Protein AF-A0A011Q052-F1 (afdb_monomer)

InterPro domains:
  IPR058807 ScoMcrA-like, N-terminal head domain [PF26345] (6-67)

Foldseek 3Di:
DDLVPLPDVVLLVVLVVVCVVVDPVVLCVVQVHDDADDDWDADPVPRDTHRPVSSSQSSVCVVCVVDPGDD

Structure (mmCIF, N/CA/C/O backbone):
data_AF-A0A011Q052-F1
#
_entry.id   AF-A0A011Q052-F1
#
loop_
_atom_site.group_PDB
_atom_site.id
_atom_site.type_symbol
_atom_site.label_atom_id
_atom_site.label_alt_id
_atom_site.label_comp_id
_atom_site.label_asym_id
_atom_site.label_entity_id
_atom_site.label_seq_id
_atom_site.pdbx_PDB_ins_code
_atom_site.Cartn_x
_atom_site.Cartn_y
_atom_site.Cartn_z
_atom_site.occupancy
_atom_site.B_iso_or_equiv
_atom_site.auth_seq_id
_atom_site.auth_comp_id
_atom_site.auth_asym_id
_atom_site.auth_atom_id
_atom_site.pdbx_PDB_model_num
ATOM 1 N N . MET A 1 1 ? 16.283 -13.240 -0.660 1.00 50.25 1 MET A N 1
ATOM 2 C CA . MET A 1 1 ? 16.106 -11.850 -1.137 1.00 50.25 1 MET A CA 1
ATOM 3 C C . MET A 1 1 ? 15.677 -10.998 0.045 1.00 50.25 1 MET A C 1
ATOM 5 O O . MET A 1 1 ? 14.984 -11.530 0.907 1.00 50.25 1 MET A O 1
ATOM 9 N N . SER A 1 2 ? 16.165 -9.759 0.153 1.00 60.53 2 SER A N 1
ATOM 10 C CA . SER A 1 2 ? 16.048 -8.945 1.371 1.00 60.53 2 SER A CA 1
ATOM 11 C C . SER A 1 2 ? 15.183 -7.713 1.129 1.00 60.53 2 SER A C 1
ATOM 13 O O . SER A 1 2 ? 15.241 -7.089 0.077 1.00 60.53 2 SER A O 1
ATOM 15 N N . ILE A 1 3 ? 14.431 -7.303 2.149 1.00 60.56 3 ILE A N 1
ATOM 16 C CA . ILE A 1 3 ? 13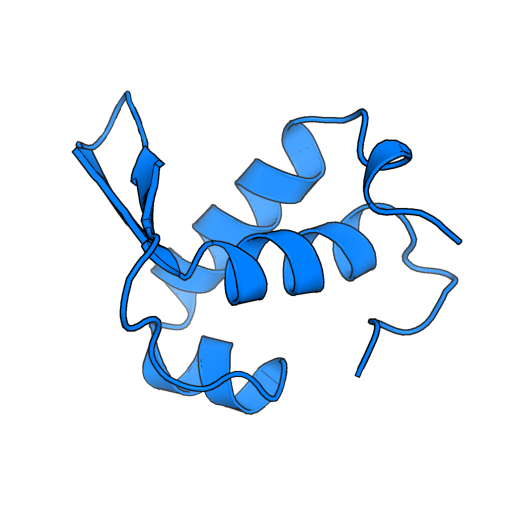.644 -6.058 2.148 1.00 60.56 3 ILE A CA 1
ATOM 17 C C . ILE A 1 3 ? 14.511 -4.809 1.885 1.00 60.56 3 ILE A C 1
ATOM 19 O O . ILE A 1 3 ? 13.998 -3.762 1.504 1.00 60.56 3 ILE A O 1
ATOM 23 N N . GLN A 1 4 ? 15.830 -4.932 2.074 1.00 65.06 4 GLN A N 1
ATOM 24 C CA . GLN A 1 4 ? 16.830 -3.886 1.842 1.00 65.06 4 GLN A CA 1
ATOM 25 C C . GLN A 1 4 ? 16.980 -3.492 0.360 1.00 65.06 4 GLN A C 1
ATOM 27 O O . GLN A 1 4 ? 17.604 -2.473 0.063 1.00 65.06 4 GLN A O 1
ATOM 32 N N . ASP A 1 5 ? 16.415 -4.276 -0.561 1.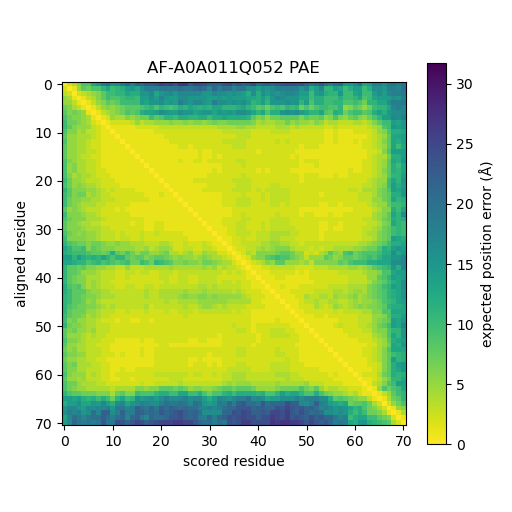00 64.88 5 ASP A N 1
ATOM 33 C CA . ASP A 1 5 ? 16.518 -4.032 -2.001 1.00 64.88 5 ASP A CA 1
ATOM 34 C C . ASP A 1 5 ? 15.454 -3.046 -2.522 1.00 64.88 5 ASP A C 1
ATOM 36 O O . ASP A 1 5 ? 15.609 -2.501 -3.616 1.00 64.88 5 ASP A O 1
ATOM 40 N N . ILE A 1 6 ? 14.414 -2.732 -1.732 1.00 68.38 6 ILE A N 1
ATOM 41 C CA . ILE A 1 6 ? 13.456 -1.661 -2.057 1.00 68.38 6 ILE A CA 1
ATOM 42 C C . ILE A 1 6 ? 14.151 -0.312 -1.826 1.00 68.38 6 ILE A C 1
ATOM 44 O O . ILE A 1 6 ? 14.086 0.273 -0.745 1.00 68.38 6 ILE A O 1
ATOM 48 N N . ARG A 1 7 ? 14.864 0.167 -2.849 1.00 71.00 7 ARG A N 1
ATOM 49 C CA . ARG A 1 7 ? 15.574 1.458 -2.830 1.00 71.00 7 ARG A CA 1
ATOM 50 C C . ARG A 1 7 ? 14.796 2.591 -3.487 1.00 71.00 7 ARG A C 1
ATOM 52 O O . ARG A 1 7 ? 15.166 3.746 -3.303 1.00 71.00 7 ARG A O 1
ATOM 59 N N . ASP A 1 8 ? 13.740 2.270 -4.232 1.00 76.00 8 ASP A N 1
ATOM 60 C CA . ASP A 1 8 ? 12.911 3.254 -4.921 1.00 76.00 8 ASP A CA 1
ATOM 61 C C . ASP A 1 8 ? 11.657 3.608 -4.093 1.00 76.00 8 ASP A C 1
ATOM 63 O O . ASP A 1 8 ? 10.770 2.761 -3.916 1.00 76.00 8 ASP A O 1
ATOM 67 N N . PRO A 1 9 ? 11.531 4.858 -3.604 1.00 84.62 9 PRO A N 1
ATOM 68 C CA . PRO A 1 9 ? 10.328 5.334 -2.926 1.00 84.62 9 PRO A CA 1
ATOM 69 C C . PRO A 1 9 ? 9.062 5.266 -3.792 1.00 84.62 9 PRO A C 1
ATOM 71 O O . PRO A 1 9 ? 7.955 5.251 -3.248 1.00 84.62 9 PRO A O 1
ATOM 74 N N . ALA A 1 10 ? 9.191 5.228 -5.124 1.00 89.12 10 ALA A N 1
ATOM 75 C CA . ALA A 1 10 ? 8.056 5.159 -6.037 1.00 89.12 10 ALA A CA 1
ATOM 76 C C . ALA A 1 10 ? 7.218 3.890 -5.829 1.00 89.12 10 ALA A C 1
ATOM 78 O O . ALA A 1 10 ? 5.993 3.969 -5.867 1.00 89.12 10 ALA A O 1
ATOM 79 N N . ALA A 1 11 ? 7.851 2.754 -5.522 1.00 90.75 11 ALA A N 1
ATOM 80 C CA . ALA A 1 11 ? 7.150 1.496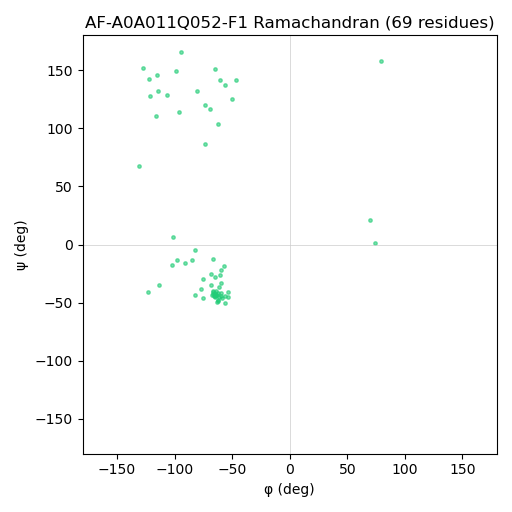 -5.270 1.00 90.75 11 ALA A CA 1
ATOM 81 C C . ALA A 1 11 ? 6.296 1.549 -3.990 1.00 90.75 11 ALA A C 1
ATOM 83 O O . ALA A 1 11 ? 5.153 1.090 -3.970 1.00 90.75 11 ALA A O 1
ATOM 84 N N . ILE A 1 12 ? 6.824 2.169 -2.928 1.00 91.81 12 ILE A N 1
ATOM 85 C CA . ILE A 1 12 ? 6.085 2.395 -1.676 1.00 91.81 12 ILE A CA 1
ATOM 86 C C . ILE A 1 12 ? 4.904 3.334 -1.925 1.00 91.81 12 ILE A C 1
ATOM 88 O O . ILE A 1 12 ? 3.795 3.066 -1.465 1.00 91.81 12 ILE A O 1
ATOM 92 N N . ARG A 1 13 ? 5.119 4.404 -2.698 1.00 92.69 13 ARG A N 1
ATOM 93 C CA . ARG A 1 13 ? 4.058 5.352 -3.044 1.00 92.69 13 ARG A CA 1
ATOM 94 C C . ARG A 1 13 ? 2.957 4.705 -3.884 1.00 92.69 13 ARG A C 1
ATOM 96 O O . ARG A 1 13 ? 1.791 4.883 -3.556 1.00 92.69 13 ARG A O 1
ATOM 103 N N . ALA A 1 14 ? 3.310 3.893 -4.879 1.00 93.94 14 ALA A N 1
ATOM 104 C CA . ALA A 1 14 ? 2.343 3.146 -5.683 1.00 93.94 14 ALA A CA 1
ATOM 105 C C . ALA A 1 14 ? 1.487 2.199 -4.822 1.00 93.94 14 ALA A C 1
ATOM 107 O O . ALA A 1 14 ? 0.269 2.142 -4.983 1.00 93.94 14 ALA A O 1
ATOM 108 N N . ALA A 1 15 ? 2.097 1.512 -3.850 1.00 95.06 15 ALA A N 1
ATOM 109 C CA . ALA A 1 15 ? 1.366 0.670 -2.907 1.00 95.06 15 ALA A CA 1
ATOM 110 C C . ALA A 1 15 ? 0.403 1.471 -2.010 1.00 95.06 15 ALA A C 1
ATOM 112 O O . ALA A 1 15 ? -0.716 1.023 -1.753 1.00 95.06 15 ALA A O 1
ATOM 113 N N . MET A 1 16 ? 0.806 2.659 -1.548 1.00 95.62 16 MET A N 1
ATOM 114 C CA . MET A 1 16 ? -0.063 3.552 -0.768 1.00 95.62 16 MET A CA 1
ATOM 115 C C . MET A 1 16 ? -1.227 4.093 -1.610 1.00 95.62 16 MET A C 1
ATOM 117 O O . MET A 1 16 ? -2.369 4.074 -1.153 1.00 95.62 16 MET A O 1
ATOM 121 N N . GLU A 1 17 ? -0.964 4.499 -2.854 1.00 95.81 17 GLU A N 1
ATOM 122 C CA . GLU A 1 17 ? -1.985 4.955 -3.804 1.00 95.81 17 GLU A CA 1
ATOM 123 C C . GLU A 1 17 ? -2.987 3.844 -4.135 1.00 95.81 17 GLU A C 1
ATOM 125 O O . GLU A 1 17 ? -4.197 4.086 -4.159 1.00 95.81 17 GLU A O 1
ATOM 130 N N . GLU A 1 18 ? -2.522 2.605 -4.341 1.00 96.75 18 GLU A N 1
ATOM 131 C CA . GLU A 1 18 ? -3.431 1.477 -4.518 1.00 96.75 18 GLU A CA 1
ATOM 132 C C . GLU A 1 18 ? -4.285 1.258 -3.270 1.00 96.75 18 GLU A C 1
ATOM 134 O O . GLU A 1 18 ? -5.503 1.151 -3.402 1.00 96.75 18 GLU A O 1
ATOM 139 N N . TYR A 1 19 ? -3.677 1.224 -2.080 1.00 96.75 19 TYR A N 1
ATOM 140 C CA . TYR A 1 19 ? -4.399 1.056 -0.818 1.00 96.75 19 TYR A CA 1
ATOM 141 C C . TYR A 1 19 ? -5.520 2.090 -0.663 1.00 96.75 19 TYR A C 1
ATOM 143 O O . TYR A 1 19 ? -6.643 1.738 -0.294 1.00 96.75 19 TYR A O 1
ATOM 151 N N . ASP A 1 20 ? -5.232 3.354 -0.973 1.00 96.19 20 ASP A N 1
ATOM 152 C CA . ASP A 1 20 ? -6.204 4.442 -0.897 1.00 96.19 20 ASP A CA 1
ATOM 153 C C . ASP A 1 20 ? -7.313 4.314 -1.953 1.00 96.19 20 ASP A C 1
ATOM 155 O O . ASP A 1 20 ? -8.468 4.633 -1.669 1.00 96.19 20 ASP A O 1
ATOM 159 N N . ARG A 1 21 ? -6.986 3.810 -3.148 1.00 97.56 21 ARG A N 1
ATOM 160 C CA . ARG A 1 21 ? -7.931 3.634 -4.259 1.00 97.56 21 ARG A CA 1
ATOM 161 C C . ARG A 1 21 ? -8.869 2.439 -4.075 1.00 97.56 21 ARG A C 1
ATOM 163 O O . ARG A 1 21 ? -10.058 2.560 -4.354 1.00 97.56 21 ARG A O 1
ATOM 170 N N . VAL A 1 22 ? -8.345 1.278 -3.674 1.00 96.81 22 VAL A N 1
ATOM 171 C CA . VAL A 1 22 ? -9.123 0.022 -3.557 1.00 96.81 22 VAL A CA 1
ATOM 172 C C . VAL A 1 22 ? -9.728 -0.166 -2.169 1.00 96.81 22 VAL A C 1
ATOM 174 O O . VAL A 1 22 ? -10.629 -0.979 -1.973 1.00 96.81 22 VAL A O 1
ATOM 177 N N . GLY A 1 23 ? -9.233 0.598 -1.199 1.00 95.75 23 GLY A N 1
ATOM 178 C CA . GLY A 1 23 ? -9.632 0.493 0.184 1.00 95.75 23 GLY A CA 1
ATOM 179 C C . GLY A 1 23 ? -8.956 -0.667 0.906 1.00 95.75 23 GLY A C 1
ATOM 180 O O . GLY A 1 23 ? -8.514 -1.675 0.353 1.00 95.75 23 GLY A O 1
ATOM 181 N N . ARG A 1 24 ? -8.919 -0.518 2.224 1.00 94.75 24 ARG A N 1
ATOM 182 C CA . ARG A 1 24 ? -8.174 -1.384 3.130 1.00 94.75 24 ARG A CA 1
ATOM 183 C C . ARG A 1 24 ? -8.517 -2.868 3.026 1.00 94.75 24 ARG A C 1
ATOM 185 O O . ARG A 1 24 ? -7.608 -3.687 2.995 1.00 94.75 24 ARG A O 1
ATOM 192 N N . THR A 1 25 ? -9.802 -3.217 3.073 1.00 95.31 25 THR A N 1
ATOM 193 C CA . THR A 1 25 ? -10.232 -4.622 3.145 1.00 95.31 25 THR A CA 1
ATOM 194 C C . THR A 1 25 ? -9.795 -5.380 1.900 1.00 95.31 25 THR A C 1
ATOM 196 O O . THR A 1 25 ? -9.177 -6.431 2.021 1.00 95.31 25 THR A O 1
ATOM 199 N N . TYR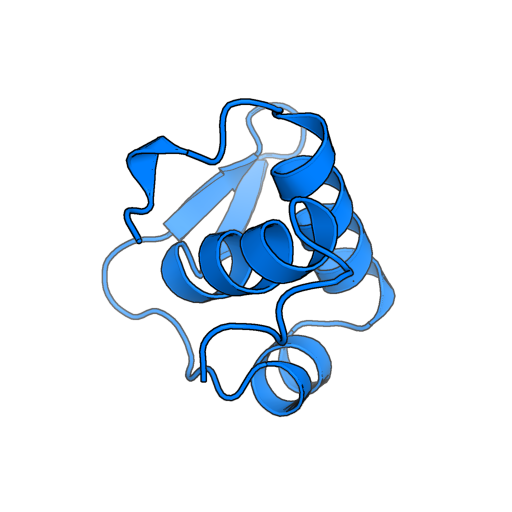 A 1 26 ? -10.037 -4.799 0.722 1.00 96.06 26 TYR A N 1
ATOM 200 C CA . TYR A 1 26 ? -9.636 -5.391 -0.549 1.00 96.06 26 TYR A CA 1
ATOM 201 C C . TYR A 1 26 ? -8.115 -5.474 -0.683 1.00 96.06 26 TYR A C 1
ATOM 203 O O . TYR A 1 26 ? -7.587 -6.503 -1.083 1.00 96.06 26 TYR A O 1
ATOM 211 N N . PHE A 1 27 ? -7.396 -4.411 -0.311 1.00 96.38 27 PHE A N 1
ATOM 212 C CA . PHE A 1 27 ? -5.935 -4.407 -0.368 1.00 96.38 27 PHE A CA 1
ATOM 213 C C . PHE A 1 27 ? -5.327 -5.526 0.484 1.00 96.38 27 PHE A C 1
ATOM 215 O O . PHE A 1 27 ? -4.429 -6.238 0.048 1.00 96.38 27 PHE A O 1
ATOM 222 N N . LEU A 1 28 ? -5.822 -5.684 1.712 1.00 95.00 28 LEU A N 1
ATOM 223 C CA . LEU A 1 28 ? -5.351 -6.715 2.628 1.00 95.00 28 LEU A CA 1
ATOM 224 C C . LEU A 1 28 ? -5.622 -8.123 2.088 1.00 95.00 28 LEU A C 1
ATOM 226 O O . LEU A 1 28 ? -4.721 -8.954 2.129 1.00 95.00 28 LEU A O 1
ATOM 230 N N . ASP A 1 29 ? -6.812 -8.359 1.536 1.00 94.94 29 ASP A N 1
ATOM 231 C CA . ASP A 1 29 ? -7.184 -9.636 0.920 1.00 94.94 29 ASP A CA 1
ATOM 232 C C . ASP A 1 29 ? -6.311 -9.960 -0.304 1.00 94.94 29 ASP A C 1
ATOM 234 O O . ASP A 1 29 ? -5.680 -11.015 -0.351 1.00 94.94 29 ASP A O 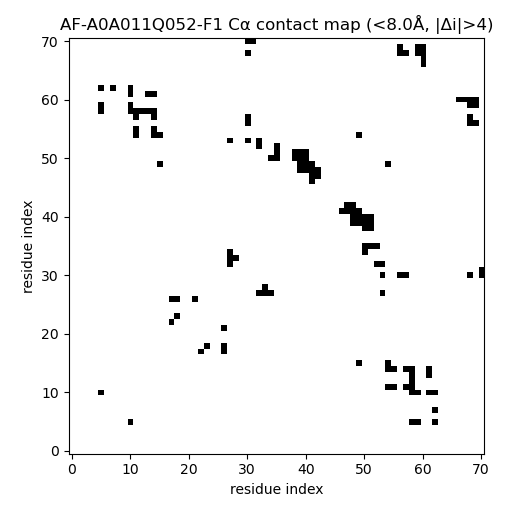1
ATOM 238 N N . LYS A 1 30 ? -6.158 -8.999 -1.229 1.00 92.56 30 LYS A N 1
ATOM 239 C CA . LYS A 1 30 ? -5.342 -9.132 -2.450 1.00 92.56 30 LYS A CA 1
ATOM 240 C C . LYS A 1 30 ? -3.908 -9.579 -2.158 1.00 92.56 30 LYS A C 1
ATOM 242 O O . LYS A 1 30 ? -3.350 -10.373 -2.908 1.00 92.56 30 LYS A O 1
ATOM 247 N N . TYR A 1 31 ? -3.306 -9.032 -1.104 1.00 91.75 31 TYR A N 1
ATOM 248 C CA . TYR A 1 31 ? -1.910 -9.288 -0.745 1.00 91.75 31 TYR A CA 1
ATOM 249 C C . TYR A 1 31 ? -1.746 -10.295 0.406 1.00 91.75 31 TYR A C 1
ATOM 251 O O . TYR A 1 31 ? -0.632 -10.479 0.884 1.00 91.75 31 TYR A O 1
ATOM 259 N N . GLY A 1 32 ? -2.822 -10.935 0.881 1.00 91.81 32 GLY A N 1
ATOM 260 C CA . GLY A 1 32 ? -2.751 -11.962 1.929 1.00 91.81 32 GLY A CA 1
ATOM 261 C C . GLY A 1 32 ? -2.389 -11.444 3.328 1.00 91.81 32 GLY A C 1
ATOM 262 O O . GLY A 1 32 ? -1.933 -12.205 4.182 1.00 91.81 32 GLY A O 1
ATOM 263 N N . PHE A 1 33 ? -2.590 -10.154 3.604 1.00 92.56 33 PHE A N 1
ATOM 264 C CA . PHE A 1 33 ? -2.247 -9.550 4.891 1.00 92.56 33 PHE A CA 1
ATOM 265 C C . PHE A 1 33 ? -3.448 -9.407 5.822 1.00 92.56 33 PHE A C 1
ATOM 267 O O . PHE A 1 33 ? -4.573 -9.132 5.429 1.00 92.56 33 PHE A O 1
ATOM 274 N N . SER A 1 34 ? -3.180 -9.486 7.123 1.00 90.81 34 SER A N 1
ATOM 275 C CA . SER A 1 34 ? -4.135 -9.109 8.168 1.00 90.81 34 SER A CA 1
ATOM 276 C C . SER A 1 34 ? -3.932 -7.664 8.638 1.00 90.81 34 SER A C 1
ATOM 278 O O . SER A 1 34 ? -2.893 -7.042 8.412 1.00 90.81 34 SER A O 1
ATOM 280 N N . LYS A 1 35 ? -4.919 -7.125 9.369 1.00 88.56 35 LYS A N 1
ATOM 281 C CA . LYS A 1 35 ? -4.817 -5.820 10.045 1.00 88.56 35 LYS A CA 1
ATOM 282 C C . LYS A 1 35 ? -3.533 -5.732 10.886 1.00 88.56 35 LYS A C 1
ATOM 284 O O . LYS A 1 35 ? -3.326 -6.542 11.787 1.00 88.56 35 LYS A O 1
ATOM 289 N N . ALA A 1 36 ? -2.729 -4.695 10.638 1.00 87.50 36 ALA A N 1
ATOM 290 C CA . ALA A 1 36 ? -1.579 -4.357 11.474 1.00 87.50 36 ALA A CA 1
ATOM 291 C C . ALA A 1 36 ? -2.010 -4.052 12.920 1.00 87.50 36 ALA A C 1
ATOM 293 O O . ALA A 1 36 ? -3.066 -3.450 13.139 1.00 87.50 36 ALA A O 1
ATOM 294 N N . ARG A 1 37 ? -1.194 -4.490 13.888 1.00 83.50 37 ARG A N 1
ATOM 295 C CA . ARG A 1 37 ? -1.491 -4.394 15.328 1.00 83.50 37 ARG A CA 1
ATOM 296 C C . ARG A 1 37 ? -0.559 -3.447 16.086 1.00 83.50 37 ARG A C 1
ATOM 298 O O . ARG A 1 37 ? -1.026 -2.778 16.994 1.00 83.50 37 ARG A O 1
ATOM 305 N N . GLU A 1 38 ? 0.712 -3.369 15.693 1.00 86.00 38 GLU A N 1
ATOM 306 C CA . GLU A 1 38 ? 1.748 -2.684 16.490 1.00 86.00 38 GLU A CA 1
ATOM 307 C C . GLU A 1 38 ? 2.462 -1.566 15.725 1.00 86.00 38 GLU A C 1
ATOM 309 O O . GLU A 1 38 ? 2.683 -0.490 16.268 1.00 86.00 38 GLU A O 1
ATOM 314 N N . TYR A 1 39 ? 2.776 -1.786 14.446 1.00 86.56 39 TYR A N 1
ATOM 315 C CA . TYR A 1 39 ? 3.534 -0.833 13.638 1.00 86.56 39 TYR A CA 1
ATOM 316 C C . TYR A 1 39 ? 2.734 -0.399 12.413 1.00 86.56 39 TYR A C 1
ATOM 318 O O . TYR A 1 39 ? 2.259 -1.231 11.633 1.00 86.56 39 TYR A O 1
ATOM 326 N N . MET A 1 40 ? 2.607 0.915 12.240 1.00 92.62 40 MET A N 1
ATOM 327 C CA . MET A 1 40 ? 1.961 1.532 11.086 1.00 92.62 40 MET A CA 1
ATOM 328 C C . MET A 1 40 ? 2.934 2.479 10.391 1.00 92.62 40 MET A C 1
ATOM 330 O O . MET A 1 40 ? 3.716 3.170 11.040 1.00 92.62 40 MET A O 1
ATOM 334 N N . LEU A 1 41 ? 2.875 2.506 9.065 1.00 91.62 41 LEU A N 1
ATOM 335 C CA . LEU A 1 41 ? 3.536 3.514 8.252 1.00 91.62 41 LEU A CA 1
ATOM 336 C C . LEU A 1 41 ? 2.669 4.772 8.253 1.00 91.62 41 LEU A C 1
ATOM 338 O O . LEU 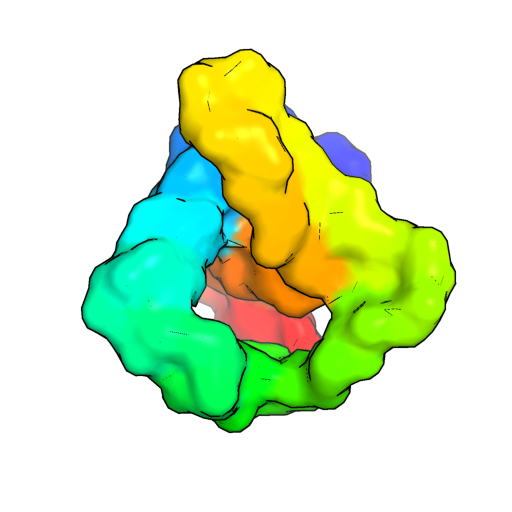A 1 41 ? 1.464 4.674 8.022 1.00 91.62 41 LEU A O 1
ATOM 342 N N . ARG A 1 42 ? 3.272 5.935 8.503 1.00 92.94 42 ARG A N 1
ATOM 343 C CA . ARG A 1 42 ? 2.586 7.226 8.436 1.00 92.94 42 ARG A CA 1
ATOM 344 C C . ARG A 1 42 ? 3.030 7.989 7.198 1.00 92.94 42 ARG A C 1
ATOM 346 O O . ARG A 1 42 ? 4.225 8.188 7.007 1.00 92.94 42 ARG A O 1
ATOM 353 N N . ASP A 1 43 ? 2.069 8.452 6.413 1.00 92.62 43 ASP A N 1
ATOM 354 C CA . ASP A 1 43 ? 2.327 9.419 5.352 1.00 92.62 43 ASP A CA 1
ATOM 355 C C . ASP A 1 43 ? 2.591 10.803 5.978 1.00 92.62 43 ASP A C 1
ATOM 357 O O . ASP A 1 43 ? 1.718 11.320 6.685 1.00 92.62 43 ASP A O 1
ATOM 361 N N . PRO A 1 44 ? 3.765 11.420 5.766 1.00 87.62 44 PRO A N 1
ATOM 362 C CA . PRO A 1 44 ? 4.070 12.736 6.317 1.00 87.62 44 PRO A CA 1
ATOM 363 C C . PRO A 1 44 ? 3.239 13.871 5.701 1.00 87.62 44 PRO A C 1
ATOM 365 O O . PRO A 1 44 ? 3.038 14.882 6.369 1.00 87.62 44 PRO A O 1
ATOM 368 N N . ALA A 1 45 ? 2.741 13.723 4.469 1.00 89.69 45 ALA A N 1
ATOM 369 C CA . ALA A 1 45 ? 1.963 14.755 3.788 1.00 89.69 45 ALA A CA 1
ATOM 370 C C . ALA A 1 45 ? 0.488 14.741 4.214 1.00 89.69 45 ALA A C 1
ATOM 372 O O . ALA A 1 45 ? -0.100 15.790 4.465 1.00 89.69 45 ALA A O 1
ATOM 373 N N . THR A 1 46 ? -0.112 13.551 4.312 1.00 91.75 46 THR A N 1
ATOM 374 C CA . THR A 1 46 ? -1.550 13.398 4.607 1.00 91.75 46 THR A CA 1
ATOM 375 C C . THR A 1 46 ? -1.837 13.017 6.059 1.00 91.75 46 THR A C 1
ATOM 377 O O . THR A 1 46 ? -2.969 13.132 6.525 1.00 91.75 46 THR A O 1
ATOM 380 N N . GLY A 1 47 ? -0.833 12.522 6.788 1.00 93.50 47 GLY A N 1
ATOM 381 C CA . GLY A 1 47 ? -0.982 11.976 8.135 1.00 93.50 47 GLY A CA 1
ATOM 382 C C . GLY A 1 47 ? -1.641 10.594 8.194 1.00 93.50 47 GLY A C 1
ATOM 383 O O . GLY A 1 47 ? -1.816 10.077 9.300 1.00 93.50 47 GLY A O 1
ATOM 384 N N . ARG A 1 48 ? -1.999 9.991 7.051 1.00 93.12 48 ARG A N 1
ATOM 385 C CA . ARG A 1 48 ? -2.666 8.681 6.976 1.00 93.12 48 ARG A CA 1
ATOM 386 C C . ARG A 1 48 ? -1.781 7.554 7.501 1.00 93.12 48 ARG A C 1
ATOM 388 O O . ARG A 1 48 ? -0.556 7.623 7.421 1.00 93.12 48 ARG A O 1
ATOM 395 N N . LEU A 1 49 ? -2.424 6.506 8.023 1.00 93.81 49 LEU A N 1
ATOM 396 C CA . LEU A 1 49 ? -1.765 5.332 8.597 1.00 93.81 49 LEU A CA 1
ATOM 397 C C . LEU A 1 49 ? -2.038 4.073 7.773 1.00 93.81 49 LEU A C 1
ATOM 399 O O . LEU A 1 49 ? -3.188 3.734 7.492 1.00 93.81 49 LEU A O 1
ATOM 403 N N . TYR A 1 50 ? -0.974 3.330 7.486 1.00 94.44 50 TYR A N 1
ATOM 404 C CA . TYR A 1 50 ? -0.995 2.119 6.673 1.00 94.44 50 TYR A CA 1
ATOM 405 C C . TYR A 1 50 ? -0.330 0.964 7.424 1.00 94.44 50 TYR A C 1
ATOM 407 O O . TYR A 1 50 ? 0.546 1.168 8.264 1.00 94.44 50 TYR A O 1
ATOM 415 N N . GLY A 1 51 ? -0.724 -0.277 7.141 1.00 94.25 51 GLY A N 1
ATOM 416 C CA . GLY A 1 51 ? -0.040 -1.436 7.718 1.00 94.25 51 GLY A CA 1
ATOM 417 C C . GLY A 1 51 ? 1.364 -1.565 7.131 1.00 94.25 51 GLY A C 1
ATOM 418 O O . GLY A 1 51 ? 1.486 -1.808 5.935 1.00 94.25 51 GLY A O 1
ATOM 419 N N . SER A 1 52 ? 2.410 -1.437 7.954 1.00 91.94 52 SER A N 1
ATOM 420 C CA . SER A 1 52 ? 3.801 -1.401 7.470 1.00 91.94 52 SER A CA 1
ATOM 421 C C . SER A 1 52 ? 4.173 -2.637 6.645 1.00 91.94 52 SER A C 1
ATOM 423 O O . SER A 1 52 ? 4.726 -2.507 5.559 1.00 91.94 52 SER A O 1
ATOM 425 N N . LYS A 1 53 ? 3.785 -3.834 7.104 1.00 90.94 53 LYS A N 1
ATOM 426 C CA . LYS A 1 53 ? 4.025 -5.097 6.385 1.00 90.94 53 LYS A CA 1
ATOM 427 C C . LYS A 1 53 ? 3.272 -5.176 5.057 1.00 90.94 53 LYS A C 1
ATOM 429 O O . LYS A 1 53 ? 3.849 -5.591 4.062 1.00 90.94 53 LYS A O 1
ATOM 434 N N . ALA A 1 54 ? 2.014 -4.737 5.046 1.00 93.69 54 ALA A N 1
ATOM 435 C CA . ALA A 1 54 ? 1.171 -4.807 3.859 1.00 93.69 54 ALA A CA 1
ATOM 436 C C . ALA A 1 54 ? 1.679 -3.872 2.751 1.00 93.69 54 ALA A C 1
ATOM 438 O O . ALA A 1 54 ? 1.765 -4.280 1.598 1.00 93.69 54 ALA A O 1
ATOM 439 N N . ILE A 1 55 ? 2.075 -2.643 3.106 1.00 94.00 55 ILE A N 1
ATOM 440 C CA . ILE A 1 55 ? 2.643 -1.696 2.139 1.00 94.00 55 ILE A CA 1
ATOM 441 C C . ILE A 1 55 ? 3.974 -2.197 1.593 1.00 94.00 55 ILE A C 1
ATOM 443 O O . ILE A 1 55 ? 4.174 -2.163 0.387 1.00 94.00 55 ILE A O 1
ATOM 447 N N . VAL A 1 56 ? 4.869 -2.692 2.450 1.00 91.25 56 VAL A N 1
ATOM 448 C CA . VAL A 1 56 ? 6.176 -3.181 1.992 1.00 91.25 56 VAL A CA 1
ATOM 449 C C . VAL A 1 56 ? 6.036 -4.433 1.119 1.00 91.25 56 VAL A C 1
ATOM 451 O O . VAL A 1 56 ? 6.700 -4.523 0.090 1.00 91.25 56 VAL A O 1
ATOM 454 N N . GLY A 1 57 ? 5.142 -5.362 1.472 1.00 90.62 57 GLY A N 1
ATOM 455 C CA . GLY A 1 57 ? 4.849 -6.541 0.651 1.00 90.62 57 GLY A CA 1
ATOM 456 C C . GLY A 1 57 ? 4.293 -6.173 -0.727 1.00 90.62 57 GLY A C 1
ATOM 457 O O . GLY A 1 57 ? 4.777 -6.668 -1.742 1.00 90.62 57 GLY A O 1
ATOM 458 N N . ALA A 1 58 ? 3.341 -5.239 -0.786 1.00 93.06 58 ALA A N 1
ATOM 459 C CA . ALA A 1 58 ? 2.810 -4.745 -2.054 1.00 93.06 58 ALA A CA 1
ATOM 460 C C . ALA A 1 58 ? 3.863 -3.984 -2.875 1.00 93.06 58 ALA A C 1
ATOM 462 O O . ALA A 1 58 ? 3.999 -4.220 -4.074 1.00 93.06 58 ALA A O 1
ATOM 463 N N . ALA A 1 59 ? 4.643 -3.112 -2.231 1.00 91.94 59 ALA A N 1
ATOM 464 C CA . ALA A 1 59 ? 5.720 -2.357 -2.867 1.00 91.94 59 ALA A CA 1
ATOM 465 C C . ALA A 1 59 ? 6.781 -3.273 -3.479 1.00 91.94 59 ALA A C 1
ATOM 467 O O . ALA A 1 59 ? 7.326 -2.954 -4.529 1.00 91.94 59 ALA A O 1
ATOM 468 N N . TYR A 1 60 ? 7.035 -4.434 -2.874 1.00 88.00 60 TYR A N 1
ATOM 469 C CA . TYR A 1 60 ? 7.916 -5.432 -3.466 1.00 88.00 60 TYR A CA 1
ATOM 470 C C . TYR A 1 60 ? 7.407 -5.900 -4.839 1.00 88.00 60 TYR A C 1
ATOM 472 O O . TYR A 1 60 ? 8.176 -5.922 -5.793 1.00 88.00 60 TYR A O 1
ATOM 480 N N . GLY A 1 61 ? 6.104 -6.172 -4.978 1.00 85.88 61 GLY A N 1
ATOM 481 C CA . GLY A 1 61 ? 5.498 -6.530 -6.268 1.00 85.88 61 GLY A CA 1
ATOM 482 C C . GLY A 1 61 ? 5.545 -5.406 -7.313 1.00 85.88 61 GLY A C 1
ATOM 483 O O . GLY A 1 61 ? 5.602 -5.682 -8.506 1.00 85.88 61 GLY A O 1
ATOM 484 N N . TYR A 1 62 ? 5.565 -4.141 -6.881 1.00 86.69 62 TYR A N 1
ATOM 485 C CA . TYR A 1 62 ? 5.779 -2.998 -7.776 1.00 86.69 62 TYR A CA 1
ATOM 486 C C . TYR A 1 62 ? 7.245 -2.823 -8.189 1.00 86.69 62 TYR A C 1
ATOM 488 O O . TYR A 1 62 ? 7.516 -2.448 -9.326 1.00 86.69 62 TYR A O 1
ATOM 496 N N . ALA A 1 63 ? 8.183 -3.066 -7.274 1.00 85.06 63 ALA A N 1
ATOM 497 C CA . ALA A 1 63 ? 9.616 -2.923 -7.525 1.00 85.06 63 ALA A CA 1
ATOM 498 C C . ALA A 1 63 ? 10.189 -4.078 -8.364 1.00 85.06 63 ALA A C 1
ATOM 500 O O . ALA A 1 63 ? 11.147 -3.878 -9.107 1.00 85.06 63 ALA A O 1
ATOM 501 N N . PHE A 1 64 ? 9.599 -5.271 -8.258 1.00 83.12 64 PHE A N 1
ATOM 502 C CA . PHE A 1 64 ? 10.057 -6.487 -8.929 1.00 83.12 64 PHE A CA 1
ATOM 503 C C . PHE A 1 64 ? 8.891 -7.179 -9.651 1.00 83.12 64 PHE A C 1
ATOM 505 O O . PHE A 1 64 ? 8.492 -8.268 -9.253 1.00 83.12 64 PHE A O 1
ATOM 512 N N . PRO A 1 65 ? 8.323 -6.583 -10.714 1.00 70.25 65 PRO A N 1
ATOM 513 C CA . PRO A 1 65 ? 7.140 -7.128 -11.389 1.00 70.25 65 PRO A CA 1
ATOM 514 C C . PRO A 1 65 ? 7.358 -8.532 -11.988 1.00 70.25 65 PRO A C 1
ATOM 516 O O . PRO A 1 65 ? 6.406 -9.301 -12.094 1.00 70.25 65 PRO A O 1
ATOM 519 N N . ASP A 1 66 ? 8.603 -8.889 -12.326 1.00 68.81 66 ASP A N 1
ATOM 520 C CA . ASP A 1 66 ? 8.990 -10.222 -12.819 1.00 68.81 66 ASP A CA 1
ATOM 521 C C . ASP A 1 66 ? 9.214 -11.261 -11.701 1.00 68.81 66 ASP A C 1
ATOM 523 O O . ASP A 1 66 ? 9.453 -12.439 -11.972 1.00 68.81 66 ASP A O 1
ATOM 527 N N . GLN A 1 67 ? 9.144 -10.851 -10.432 1.00 59.47 67 GLN A N 1
ATOM 528 C CA . GLN A 1 67 ? 9.232 -11.733 -9.271 1.00 59.47 67 GLN A CA 1
ATOM 529 C C . GLN A 1 67 ? 7.899 -11.663 -8.530 1.00 59.47 67 GLN A C 1
ATOM 531 O O . GLN A 1 67 ? 7.543 -10.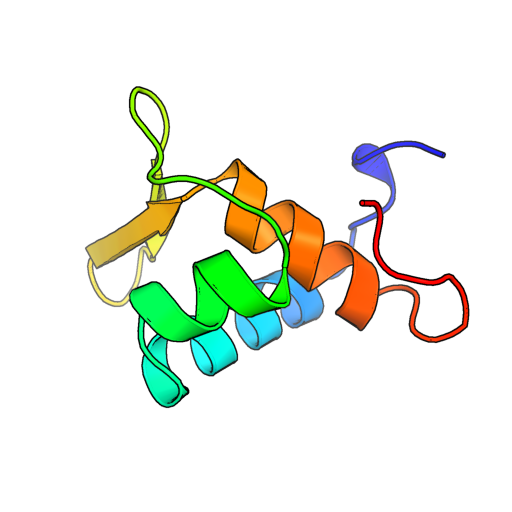636 -7.961 1.00 59.47 67 GLN A O 1
ATOM 536 N N . ALA A 1 68 ? 7.129 -12.753 -8.572 1.00 51.66 68 ALA A N 1
ATOM 537 C CA . ALA A 1 68 ? 5.814 -12.821 -7.936 1.00 51.66 68 ALA A CA 1
ATOM 538 C C . ALA A 1 68 ? 5.842 -12.258 -6.494 1.00 51.66 68 ALA A C 1
ATOM 540 O O . ALA A 1 68 ? 6.824 -12.485 -5.777 1.00 51.66 68 ALA A O 1
ATOM 541 N N . PRO A 1 69 ? 4.792 -11.528 -6.060 1.00 53.88 69 PRO A N 1
ATOM 542 C CA . PRO A 1 69 ? 4.767 -10.900 -4.744 1.00 53.88 69 PRO A CA 1
ATOM 543 C C . PRO A 1 69 ? 4.989 -11.949 -3.651 1.00 53.88 69 PRO A C 1
ATOM 545 O O . PRO A 1 69 ? 4.444 -13.050 -3.719 1.00 53.88 69 PRO A O 1
ATOM 548 N N . LEU A 1 70 ? 5.816 -11.600 -2.664 1.00 55.59 70 LEU A N 1
ATOM 549 C CA . LEU A 1 70 ? 6.125 -12.457 -1.522 1.00 55.59 70 LEU A CA 1
ATOM 550 C C . 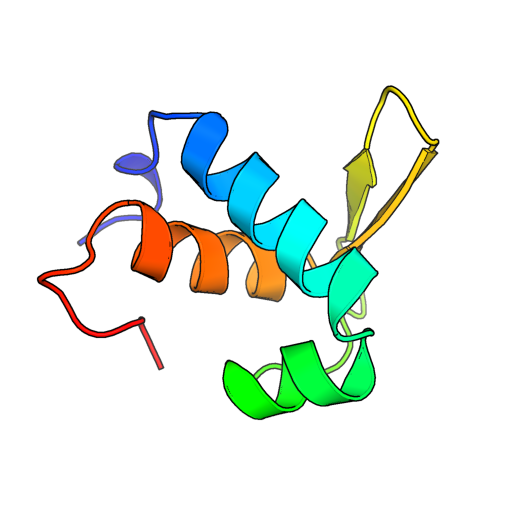LEU A 1 70 ? 4.831 -12.715 -0.731 1.00 55.59 70 LEU A C 1
ATOM 552 O O . LEU A 1 70 ? 4.353 -11.818 -0.035 1.00 55.59 70 LEU A O 1
ATOM 556 N N . LEU A 1 71 ? 4.271 -13.916 -0.901 1.00 49.03 71 LEU A N 1
ATOM 557 C CA . LEU A 1 71 ? 3.206 -14.490 -0.073 1.00 49.03 71 LEU A CA 1
ATOM 558 C C . LEU A 1 71 ? 3.741 -14.861 1.316 1.00 49.03 71 LEU A C 1
ATOM 560 O O . LEU A 1 71 ? 4.881 -15.379 1.389 1.00 49.03 71 LEU A O 1
#

Organism: NCBI:txid1454003

Sequence (71 aa):
MSIQDIRDPAAIRAAMEEYDRVGRTYFLDKYGFSKAREYMLRDPATGRLYGSKAIVGAAYGYAFPDQAPLL

Secondary structure (DSSP, 8-state):
--GGG---HHHHHHHHHHHHHH-HHHHHHHTTPPPPSS-EEE-TTT--EEEHHHHHHHHHHHH-TTS----

Mean predicted aligned error: 5.7 Å

Solvent-accessible surface area (backbone atoms only — not comparable to full-atom values): 4311 Å² total; per-residue (Å²): 140,62,85,82,69,75,77,58,67,64,24,47,49,52,29,50,53,47,34,70,72,66,31,64,72,54,44,27,60,78,63,74,42,75,86,61,87,87,58,65,40,66,41,87,89,79,66,48,78,41,39,41,67,54,36,54,41,46,11,47,30,64,70,33,72,94,47,77,56,75,122

pLDDT: mean 85.53, std 13.29, range [49.03, 97.56]

Neare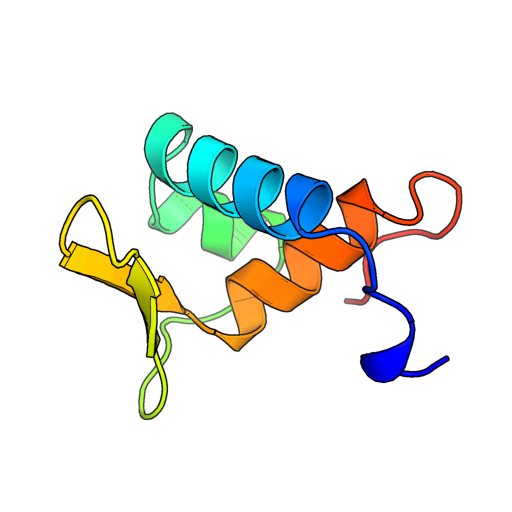st PDB structures (foldseek):
  5zmm-assembly1_A  TM=7.875E-01  e=9.818E-03  Streptomyces coelicolor A3(2)
  2drp-assembly2_D  TM=3.602E-01  e=6.514E+00  Drosophila melanogaster

Radius of gyration: 11.44 Å; Cα contacts (8 Å, |Δi|>4): 71; chains: 1; bounding box: 27×29×29 Å